Protein AF-A0AAV3XT34-F1 (afdb_monomer_lite)

Organism: NCBI:txid2530354

pLDDT: mean 75.35, std 18.92, range [35.78, 97.0]

Radius of gyration: 29.61 Å; chains: 1; bounding box: 77×38×76 Å

Structure (mmCIF, N/CA/C/O backbone):
data_AF-A0AAV3XT34-F1
#
_entry.id   AF-A0AAV3XT34-F1
#
loop_
_atom_site.group_PDB
_atom_site.id
_atom_site.type_symbol
_atom_site.label_atom_id
_atom_site.label_alt_id
_atom_site.label_comp_id
_atom_site.label_asym_id
_atom_site.label_entity_id
_atom_site.label_seq_id
_atom_site.pdbx_PDB_ins_code
_atom_site.Cartn_x
_atom_site.Cartn_y
_atom_site.Cartn_z
_atom_site.occupancy
_atom_site.B_iso_or_equiv
_atom_site.auth_seq_id
_atom_site.auth_comp_id
_atom_site.auth_asym_id
_atom_site.auth_atom_id
_atom_site.pdbx_PDB_model_num
ATOM 1 N N . MET A 1 1 ? -18.867 -9.459 49.164 1.00 57.72 1 MET A N 1
ATOM 2 C CA . MET A 1 1 ? -18.966 -8.120 48.549 1.00 57.72 1 MET A CA 1
ATOM 3 C C . MET A 1 1 ? -20.441 -7.810 48.432 1.00 57.72 1 MET A C 1
ATOM 5 O O . MET A 1 1 ? -21.184 -8.726 48.103 1.00 57.72 1 MET A O 1
ATOM 9 N N . ASN A 1 2 ? -20.872 -6.608 48.811 1.00 84.56 2 ASN A N 1
ATOM 10 C CA . ASN A 1 2 ? -22.291 -6.272 48.772 1.00 84.56 2 ASN A CA 1
ATOM 11 C C . ASN A 1 2 ? -22.708 -6.047 47.318 1.00 84.56 2 ASN A C 1
ATOM 13 O O . ASN A 1 2 ? -22.011 -5.356 46.579 1.00 84.56 2 ASN A O 1
ATOM 17 N N . GLU A 1 3 ? -23.859 -6.584 46.923 1.00 88.19 3 GLU A N 1
ATOM 18 C CA . GLU A 1 3 ? -24.421 -6.405 45.574 1.00 88.19 3 GLU A CA 1
ATOM 19 C C . GLU A 1 3 ? -24.581 -4.917 45.212 1.00 88.19 3 GLU A C 1
ATOM 21 O O . GLU A 1 3 ? -24.413 -4.516 44.062 1.00 88.19 3 GLU A O 1
ATOM 26 N N . ALA A 1 4 ? -24.835 -4.069 46.213 1.00 88.62 4 ALA A N 1
ATOM 27 C CA . ALA A 1 4 ? -24.909 -2.620 46.054 1.00 88.62 4 ALA A CA 1
ATOM 28 C C . ALA A 1 4 ? -23.579 -1.991 45.596 1.00 88.62 4 ALA A C 1
ATOM 30 O O . ALA A 1 4 ? -23.589 -1.119 44.724 1.00 88.62 4 ALA A O 1
ATOM 31 N N . ASP A 1 5 ? -22.447 -2.459 46.133 1.00 90.38 5 ASP A N 1
ATOM 32 C CA . ASP A 1 5 ? -21.114 -1.956 45.777 1.00 90.38 5 ASP A CA 1
ATOM 33 C C . ASP A 1 5 ? -20.765 -2.352 44.334 1.00 90.38 5 ASP A C 1
ATOM 35 O O . ASP A 1 5 ? -20.187 -1.572 43.577 1.00 90.38 5 ASP A O 1
ATOM 39 N N . GLU A 1 6 ? -21.175 -3.552 43.920 1.00 92.75 6 GLU A N 1
ATOM 40 C CA . GLU A 1 6 ? -20.959 -4.069 42.569 1.00 92.75 6 GLU A CA 1
ATOM 41 C C . GLU A 1 6 ? -21.796 -3.314 41.525 1.00 92.75 6 GLU A C 1
ATOM 43 O O . GLU A 1 6 ? -21.268 -2.890 40.494 1.00 92.75 6 GLU A O 1
ATOM 48 N N . ILE A 1 7 ? -23.068 -3.028 41.826 1.00 93.38 7 ILE A N 1
ATOM 49 C CA . ILE A 1 7 ? -23.934 -2.189 40.980 1.00 93.38 7 ILE A CA 1
ATOM 50 C C . ILE A 1 7 ? -23.344 -0.784 40.818 1.00 93.38 7 ILE A C 1
ATOM 52 O O . ILE A 1 7 ? -23.387 -0.210 39.726 1.00 93.38 7 ILE A O 1
ATOM 56 N N . GLN A 1 8 ? -22.800 -0.210 41.891 1.00 93.44 8 GLN A N 1
ATOM 57 C CA . GLN A 1 8 ? -22.195 1.117 41.844 1.00 93.44 8 GLN A CA 1
ATOM 58 C C . GLN A 1 8 ? -20.922 1.122 40.988 1.00 93.44 8 GLN A C 1
ATOM 60 O O . GLN A 1 8 ? -20.726 2.028 40.177 1.00 93.44 8 GLN A O 1
ATOM 65 N N . ASN A 1 9 ? -20.103 0.077 41.097 1.00 94.69 9 ASN A N 1
ATOM 66 C CA . ASN A 1 9 ? -18.883 -0.066 40.312 1.00 94.69 9 ASN A CA 1
ATOM 67 C C . ASN A 1 9 ? -19.181 -0.241 38.810 1.00 94.69 9 ASN A C 1
ATOM 69 O O . ASN A 1 9 ? -18.548 0.393 37.967 1.00 94.69 9 ASN A O 1
ATOM 73 N N . LEU A 1 10 ? -20.205 -1.028 38.464 1.00 94.00 10 LEU A N 1
ATOM 74 C CA . LEU A 1 10 ? -20.648 -1.206 37.076 1.00 94.00 10 LEU A CA 1
ATOM 75 C C . LEU A 1 10 ? -21.171 0.098 36.458 1.00 94.00 10 LEU A C 1
ATOM 77 O O . LEU A 1 10 ? -20.889 0.382 35.295 1.00 94.00 10 LEU A O 1
ATOM 81 N N . LYS A 1 11 ? -21.885 0.929 37.228 1.00 95.94 11 LYS A N 1
ATOM 82 C CA . LYS A 1 11 ? -22.336 2.252 36.759 1.00 95.94 11 LYS A CA 1
ATOM 83 C C . LYS A 1 11 ? -21.162 3.173 36.436 1.00 95.94 11 LYS A C 1
ATOM 85 O O . LYS A 1 11 ? -21.158 3.786 35.372 1.00 95.94 11 LYS A O 1
ATOM 90 N N . LEU A 1 12 ? -20.150 3.205 37.304 1.00 95.75 12 LEU A N 1
ATOM 91 C CA . LEU A 1 12 ? -18.930 3.982 37.068 1.00 95.75 12 LEU A CA 1
ATOM 92 C C . LEU A 1 12 ? -18.190 3.511 35.810 1.00 95.75 12 LEU A C 1
ATOM 94 O O . LEU A 1 12 ? -17.717 4.333 35.027 1.00 95.75 12 LEU A O 1
ATOM 98 N N . GLN A 1 13 ? -18.131 2.199 35.572 1.00 94.44 13 GLN A N 1
ATOM 99 C CA . GLN A 1 13 ? -17.527 1.648 34.356 1.00 94.44 13 GLN A CA 1
ATOM 100 C C . GLN A 1 13 ? -18.306 2.030 33.094 1.00 94.44 13 GLN A C 1
ATOM 102 O O . GLN A 1 13 ? -17.697 2.376 32.084 1.00 94.44 13 GLN A O 1
ATOM 107 N N . ILE A 1 14 ? -19.642 1.999 33.137 1.00 97.00 14 ILE A N 1
ATOM 108 C CA . ILE A 1 14 ? -20.483 2.422 32.009 1.00 97.00 14 ILE A CA 1
ATOM 109 C C . ILE A 1 14 ? -20.244 3.899 31.689 1.00 97.00 14 ILE A C 1
ATOM 111 O O . ILE A 1 14 ? -20.072 4.243 30.520 1.00 97.00 14 ILE A O 1
ATOM 115 N N . GLU A 1 15 ? -20.200 4.762 32.705 1.00 96.75 15 GLU A N 1
ATOM 116 C CA . GLU A 1 15 ? -19.933 6.190 32.519 1.00 96.75 15 GLU A CA 1
ATOM 117 C C . GLU A 1 15 ? -18.542 6.439 31.922 1.00 96.75 15 GLU A C 1
ATOM 119 O O . GLU A 1 15 ? -18.419 7.181 30.944 1.00 96.75 15 GLU A O 1
ATOM 124 N N . ASP A 1 16 ? -17.498 5.781 32.434 1.00 96.69 16 ASP A N 1
ATOM 125 C CA . ASP A 1 16 ? -16.145 5.938 31.891 1.00 96.69 16 ASP A CA 1
ATOM 126 C C . ASP A 1 16 ? -16.058 5.454 30.435 1.00 96.69 16 ASP A C 1
ATOM 128 O O . ASP A 1 16 ? -15.533 6.156 29.564 1.00 96.69 16 ASP A O 1
ATOM 132 N N . LEU A 1 17 ? -16.663 4.304 30.123 1.00 96.31 17 LEU A N 1
ATOM 133 C CA . LEU A 1 17 ? -16.726 3.784 28.757 1.00 96.31 17 LEU A CA 1
ATOM 134 C C . LEU A 1 17 ? -17.474 4.736 27.814 1.00 96.31 17 LEU A C 1
ATOM 136 O O . LEU A 1 17 ? -17.017 4.963 26.692 1.00 96.31 17 LEU A O 1
AT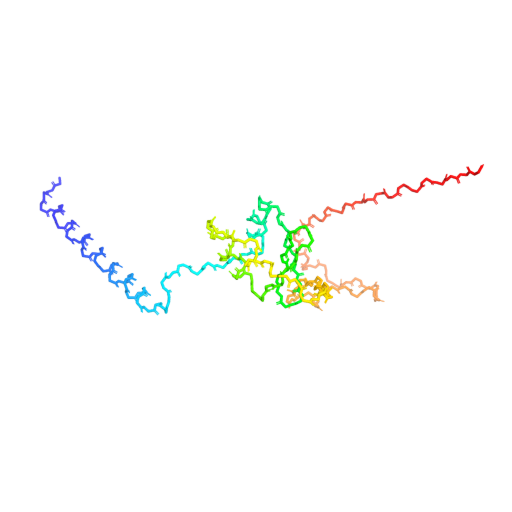OM 140 N N . GLN A 1 18 ? -18.575 5.349 28.256 1.00 96.62 18 GLN A N 1
ATOM 141 C CA . GLN A 1 18 ? -19.303 6.351 27.469 1.00 96.62 18 GLN A CA 1
ATOM 142 C C . GLN A 1 18 ? -18.446 7.593 27.195 1.00 96.62 18 GLN A C 1
ATOM 144 O O . GLN A 1 18 ? -18.412 8.088 26.063 1.00 96.62 18 GLN A O 1
ATOM 149 N N . VAL A 1 19 ? -17.694 8.067 28.191 1.00 96.69 19 VAL A N 1
ATOM 150 C CA . VAL A 1 19 ? -16.755 9.186 28.031 1.00 96.69 19 VAL A CA 1
ATOM 151 C C . VAL A 1 19 ? -15.644 8.833 27.038 1.00 96.69 19 VAL A C 1
ATOM 153 O O . VAL A 1 19 ? -15.285 9.657 26.189 1.00 96.69 19 VAL A O 1
ATOM 156 N N . GLN A 1 20 ? -15.098 7.618 27.104 1.00 94.31 20 GLN A N 1
ATOM 157 C CA . GLN A 1 20 ? -14.087 7.145 26.156 1.00 94.31 20 GLN A CA 1
ATOM 158 C C . GLN A 1 20 ? -14.640 7.054 24.727 1.00 94.31 20 GLN A C 1
ATOM 160 O O . GLN A 1 20 ? -13.973 7.490 23.783 1.00 94.31 20 GLN A O 1
ATOM 165 N N . LEU A 1 21 ? -15.872 6.568 24.566 1.00 95.19 21 LEU A N 1
ATOM 166 C CA . LEU A 1 21 ? -16.554 6.462 23.276 1.00 95.19 21 LEU A CA 1
ATOM 167 C C . LEU A 1 21 ? -16.778 7.853 22.663 1.00 95.19 21 LEU A C 1
ATOM 169 O O . LEU A 1 21 ? -16.404 8.094 21.514 1.00 95.19 21 LEU A O 1
ATOM 173 N N . LEU A 1 22 ? -17.274 8.813 23.450 1.00 95.06 22 LEU A N 1
ATOM 174 C CA . LEU A 1 22 ? -17.442 10.201 23.008 1.00 95.06 22 LEU A CA 1
ATOM 175 C C . LEU A 1 22 ? -16.116 10.833 22.575 1.00 95.06 22 LEU A C 1
ATOM 177 O O . LEU A 1 22 ? -16.065 11.481 21.525 1.00 95.06 22 LEU A O 1
ATOM 181 N N . LYS A 1 23 ? -15.032 10.613 23.332 1.00 93.69 23 LYS A N 1
ATOM 182 C CA . LYS A 1 23 ? -13.675 11.073 22.980 1.00 93.69 23 LYS A CA 1
ATOM 183 C C . LYS A 1 23 ? -13.176 10.443 21.676 1.00 93.69 23 LYS A C 1
ATOM 185 O O . LYS A 1 23 ? -12.562 11.132 20.860 1.00 93.69 23 LYS A O 1
ATOM 190 N N . ALA A 1 24 ? -13.420 9.151 21.466 1.00 88.62 24 ALA A N 1
ATOM 191 C CA . ALA A 1 24 ? -13.048 8.457 20.236 1.00 88.62 24 ALA A CA 1
ATOM 192 C C . ALA A 1 24 ? -13.833 8.992 19.027 1.00 88.62 24 ALA A C 1
ATOM 194 O O . ALA A 1 24 ? -13.228 9.301 18.000 1.00 88.62 24 ALA A O 1
ATOM 195 N N . LEU A 1 25 ? -15.144 9.208 19.171 1.00 88.94 25 LEU A N 1
ATOM 196 C CA . LEU A 1 25 ? -15.991 9.791 18.126 1.00 88.94 25 LEU A CA 1
ATOM 197 C C . LEU A 1 25 ? -15.589 11.223 17.780 1.00 88.94 25 LEU A C 1
ATOM 199 O O . LEU A 1 25 ? -15.512 11.569 16.604 1.00 88.94 25 LEU A O 1
ATOM 203 N N . THR A 1 26 ? -15.263 12.060 18.771 1.00 88.06 26 THR A N 1
ATOM 204 C CA . THR A 1 26 ? -14.775 13.421 18.483 1.00 88.06 26 THR A CA 1
ATOM 205 C C . THR A 1 26 ? -13.454 13.400 17.722 1.00 88.06 26 THR A C 1
ATOM 207 O O . THR A 1 26 ? -13.250 14.238 16.845 1.00 88.06 26 THR A O 1
ATOM 210 N N . ARG A 1 27 ? -12.553 12.455 18.019 1.00 82.56 27 ARG A N 1
ATOM 211 C CA . ARG A 1 27 ? -11.308 12.272 17.253 1.00 82.56 27 ARG A CA 1
ATOM 212 C C . ARG A 1 27 ? -11.587 11.804 15.825 1.00 82.56 27 ARG A C 1
ATOM 214 O O . ARG A 1 27 ? -10.994 12.357 14.905 1.00 82.56 27 ARG A O 1
ATOM 221 N N . ALA A 1 28 ? -12.497 10.846 15.647 1.00 81.19 28 ALA A N 1
ATOM 222 C CA . ALA A 1 28 ? -12.889 10.335 14.335 1.00 81.19 28 ALA A CA 1
ATOM 223 C C . ALA A 1 28 ? -13.536 11.428 13.469 1.00 81.19 28 ALA A C 1
ATOM 225 O O . ALA A 1 28 ? -13.089 11.662 12.354 1.00 81.19 28 ALA A O 1
ATOM 226 N N . ASN A 1 29 ? -14.496 12.181 14.013 1.00 80.25 29 ASN A N 1
ATOM 227 C CA . ASN A 1 29 ? -15.183 13.261 13.295 1.00 80.25 29 ASN A CA 1
ATOM 228 C C . ASN A 1 29 ? -14.263 14.441 12.942 1.00 80.25 29 ASN A C 1
ATOM 230 O O . ASN A 1 29 ? -14.528 15.173 11.993 1.00 80.25 29 ASN A O 1
ATOM 234 N N . ARG A 1 30 ? -13.181 14.653 13.705 1.00 78.62 30 ARG A N 1
ATOM 235 C CA . ARG A 1 30 ? -12.155 15.659 13.383 1.00 78.62 30 ARG A CA 1
ATOM 236 C C . ARG A 1 30 ? -11.215 15.213 12.264 1.00 78.62 30 ARG A C 1
ATOM 238 O O . ARG A 1 30 ? -10.574 16.063 11.647 1.00 78.62 30 ARG A O 1
ATOM 245 N N . ALA A 1 31 ? -11.084 13.913 12.015 1.00 76.19 31 ALA A N 1
ATOM 246 C CA . ALA A 1 31 ? -10.258 13.415 10.928 1.00 76.19 31 ALA A CA 1
ATOM 247 C C . ALA A 1 31 ? -10.986 13.626 9.589 1.00 76.19 31 ALA A C 1
ATOM 249 O O . ALA A 1 31 ? -12.128 13.216 9.421 1.00 76.19 31 ALA A O 1
ATOM 250 N N . LYS A 1 32 ? -10.314 14.260 8.617 1.00 67.06 32 LYS A N 1
ATOM 251 C CA . LYS A 1 32 ? -10.853 14.491 7.259 1.00 67.06 32 LYS A CA 1
ATOM 252 C C . LYS A 1 32 ? -11.110 13.178 6.496 1.00 67.06 32 LYS A C 1
ATOM 254 O O . LYS A 1 32 ? -11.891 13.166 5.553 1.00 67.06 32 LYS A O 1
ATOM 259 N N . ASP A 1 33 ? -10.435 12.106 6.906 1.00 66.62 33 ASP A N 1
ATOM 260 C CA . ASP A 1 33 ? -10.612 10.729 6.450 1.00 66.62 33 ASP A CA 1
ATOM 261 C C . ASP A 1 33 ? -10.294 9.804 7.641 1.00 66.62 33 ASP A C 1
ATOM 263 O O . ASP A 1 33 ? -9.232 9.932 8.256 1.00 66.62 33 ASP A O 1
ATOM 267 N N . ILE A 1 34 ? -11.248 8.946 8.016 1.00 67.19 34 ILE A N 1
ATOM 268 C CA . ILE A 1 34 ? -11.146 8.008 9.152 1.00 67.19 34 ILE A CA 1
ATOM 269 C C . ILE A 1 34 ? -10.403 6.733 8.737 1.00 67.19 34 ILE A C 1
ATOM 271 O O . ILE A 1 34 ? -9.954 5.972 9.599 1.00 67.19 34 ILE A O 1
ATOM 275 N N . SER A 1 35 ? -10.249 6.494 7.428 1.00 69.50 35 SER A N 1
ATOM 276 C CA . SER A 1 35 ? -9.506 5.335 6.958 1.00 69.50 35 SER A CA 1
ATOM 277 C C . SER A 1 35 ? -8.074 5.381 7.510 1.00 69.50 35 SER A C 1
ATOM 279 O O . SER A 1 35 ? -7.437 6.444 7.530 1.00 69.50 35 SER A O 1
ATOM 281 N N . PRO A 1 36 ? -7.549 4.251 8.022 1.00 72.19 36 PRO A N 1
ATOM 282 C CA . PRO A 1 36 ? -6.172 4.210 8.478 1.00 72.19 36 PRO A CA 1
ATOM 283 C C . PRO A 1 36 ? -5.279 4.655 7.320 1.00 72.19 36 PRO A C 1
ATOM 285 O O . PRO A 1 36 ? -5.375 4.123 6.216 1.00 72.19 36 PRO A O 1
ATOM 288 N N . VAL A 1 37 ? -4.424 5.657 7.555 1.00 66.25 37 VAL A N 1
ATOM 289 C CA . VAL A 1 37 ? -3.531 6.182 6.516 1.00 66.25 37 VAL A CA 1
ATOM 290 C C . VAL A 1 37 ? -2.517 5.099 6.162 1.00 66.25 37 VAL A C 1
ATOM 292 O O . VAL A 1 37 ? -1.440 5.006 6.756 1.00 66.25 37 VAL A O 1
ATOM 295 N N . GLU A 1 38 ? -2.851 4.274 5.176 1.00 70.38 38 GLU A N 1
ATOM 296 C CA . GLU A 1 38 ? -1.931 3.293 4.635 1.00 70.38 38 GLU A CA 1
ATOM 297 C C . GLU A 1 38 ? -0.810 4.041 3.919 1.00 70.38 38 GLU A C 1
ATOM 299 O O . GLU A 1 38 ? -0.992 4.659 2.867 1.00 70.38 38 GLU A O 1
ATOM 304 N N . ARG A 1 39 ? 0.374 4.026 4.532 1.00 78.88 39 ARG A N 1
ATOM 305 C CA . ARG A 1 39 ? 1.609 4.530 3.931 1.00 78.88 39 ARG A CA 1
ATOM 306 C C . ARG A 1 39 ? 2.360 3.338 3.343 1.00 78.88 39 ARG A C 1
ATOM 308 O O . ARG A 1 39 ? 3.183 2.748 4.050 1.00 78.88 39 ARG A O 1
ATOM 315 N N . PRO A 1 40 ? 2.087 2.934 2.088 1.00 88.12 40 PRO A N 1
ATOM 316 C CA . PRO A 1 40 ? 2.809 1.830 1.479 1.00 88.12 40 PRO A CA 1
ATOM 317 C C . PRO A 1 40 ? 4.294 2.183 1.415 1.00 88.12 40 PRO A C 1
ATOM 319 O O . PRO A 1 40 ? 4.690 3.208 0.860 1.00 88.12 40 PRO A O 1
ATOM 322 N N . SER A 1 41 ? 5.132 1.342 2.019 1.00 90.25 41 SER A N 1
ATOM 323 C CA . SER A 1 41 ? 6.580 1.442 1.871 1.00 90.25 41 SER A CA 1
ATOM 324 C C . SER A 1 41 ? 7.002 0.705 0.606 1.00 90.25 41 SER A C 1
ATOM 326 O O . SER A 1 41 ? 6.400 -0.302 0.237 1.00 90.25 41 SER A O 1
ATOM 328 N N . PHE A 1 42 ? 8.065 1.171 -0.053 1.00 90.69 42 PHE A N 1
ATOM 329 C CA . PHE A 1 42 ? 8.556 0.536 -1.282 1.00 90.69 42 PHE A CA 1
ATOM 330 C C . PHE A 1 42 ? 8.823 -0.960 -1.078 1.00 90.69 42 PHE A C 1
ATOM 332 O O . PHE A 1 42 ? 8.404 -1.780 -1.884 1.00 90.69 42 PHE A O 1
ATOM 339 N N . ARG A 1 43 ? 9.426 -1.322 0.064 1.00 91.88 43 ARG A N 1
ATOM 340 C CA . ARG A 1 43 ? 9.661 -2.716 0.462 1.00 91.88 43 ARG A CA 1
ATOM 341 C C . ARG A 1 43 ? 8.369 -3.536 0.500 1.00 91.88 43 ARG A C 1
ATOM 343 O O . ARG A 1 43 ? 8.363 -4.661 0.017 1.00 91.88 43 ARG A O 1
ATOM 350 N N . ARG A 1 44 ? 7.287 -2.979 1.054 1.00 92.31 44 ARG A N 1
ATOM 351 C CA . ARG A 1 44 ? 5.992 -3.665 1.156 1.00 92.31 44 ARG A CA 1
ATOM 352 C C . ARG A 1 44 ? 5.361 -3.873 -0.219 1.00 92.31 44 ARG A C 1
ATOM 354 O O . ARG A 1 44 ? 4.879 -4.962 -0.496 1.00 92.31 44 ARG A O 1
ATOM 361 N N . VAL A 1 45 ? 5.441 -2.874 -1.097 1.00 92.81 45 VAL A N 1
ATOM 362 C CA . VAL A 1 45 ? 4.959 -3.011 -2.481 1.00 92.81 45 VAL A CA 1
ATOM 363 C C . VAL A 1 45 ? 5.767 -4.062 -3.240 1.00 92.81 45 VAL A C 1
ATOM 365 O O . VAL A 1 45 ? 5.181 -4.927 -3.875 1.00 92.81 45 VAL A O 1
ATOM 368 N N . VAL A 1 46 ? 7.098 -4.070 -3.110 1.00 93.88 46 VAL A N 1
ATOM 369 C CA . VAL A 1 46 ? 7.953 -5.103 -3.724 1.00 93.88 46 VAL A CA 1
ATOM 370 C C . VAL A 1 46 ? 7.556 -6.511 -3.269 1.00 93.88 46 VAL A C 1
ATOM 372 O O . VAL A 1 46 ? 7.575 -7.436 -4.076 1.00 93.88 46 VAL A O 1
ATOM 375 N N . MET A 1 47 ? 7.164 -6.689 -2.004 1.00 93.31 47 MET A N 1
ATOM 376 C CA . MET A 1 47 ? 6.687 -7.986 -1.515 1.00 93.31 47 MET A CA 1
ATOM 377 C C . MET A 1 47 ? 5.383 -8.446 -2.178 1.00 93.31 47 MET A C 1
ATOM 379 O O . MET A 1 47 ? 5.242 -9.643 -2.396 1.00 93.31 47 MET A O 1
ATOM 383 N N . LEU A 1 48 ? 4.472 -7.530 -2.520 1.00 90.88 48 LEU A N 1
ATOM 384 C CA . LEU A 1 48 ? 3.238 -7.853 -3.253 1.00 90.88 48 LEU A CA 1
ATOM 385 C C . LEU A 1 48 ? 3.477 -8.075 -4.750 1.00 90.88 48 LEU A C 1
ATOM 387 O O . LEU A 1 48 ? 2.806 -8.881 -5.379 1.00 90.88 48 LEU A O 1
ATOM 391 N N . VAL A 1 49 ? 4.452 -7.372 -5.320 1.00 92.62 49 VAL A N 1
ATOM 392 C CA . VAL A 1 49 ? 4.794 -7.435 -6.746 1.00 92.62 49 VAL A CA 1
ATOM 393 C C . VAL A 1 49 ? 5.459 -8.765 -7.123 1.00 92.62 49 VAL A C 1
ATOM 395 O O . VAL A 1 49 ? 5.181 -9.314 -8.186 1.00 92.62 49 VAL A O 1
ATOM 398 N N . ARG A 1 50 ? 6.303 -9.314 -6.238 1.00 90.38 50 ARG A N 1
ATOM 399 C CA . ARG A 1 50 ? 7.020 -10.585 -6.457 1.00 90.38 50 ARG A CA 1
ATOM 400 C C . ARG A 1 50 ? 6.120 -11.784 -6.804 1.00 90.38 50 ARG A C 1
ATOM 402 O O . ARG A 1 50 ? 6.437 -12.459 -7.781 1.00 90.38 50 ARG A O 1
ATOM 409 N N . PRO A 1 51 ? 5.037 -12.084 -6.059 1.00 90.62 51 PRO A N 1
ATOM 410 C CA . PRO A 1 51 ? 4.145 -13.191 -6.407 1.00 90.62 51 PRO A CA 1
ATOM 411 C C . PRO A 1 51 ? 3.367 -12.951 -7.708 1.00 90.62 51 PRO A C 1
ATOM 413 O O . PRO A 1 51 ? 3.006 -13.913 -8.371 1.00 90.62 51 PRO A O 1
ATOM 416 N N . ALA A 1 52 ? 3.168 -11.695 -8.119 1.00 86.12 52 ALA A N 1
ATOM 417 C CA . ALA A 1 52 ? 2.493 -11.333 -9.368 1.00 86.12 52 ALA A CA 1
ATOM 418 C C . ALA A 1 52 ? 3.418 -11.364 -10.609 1.00 86.12 52 ALA A C 1
ATOM 420 O O . ALA A 1 52 ? 3.101 -10.747 -11.627 1.00 86.12 52 ALA A O 1
ATOM 421 N N . TRP A 1 53 ? 4.593 -12.010 -10.510 1.00 86.56 53 TRP A N 1
ATOM 422 C CA . TRP A 1 53 ? 5.630 -12.083 -11.559 1.00 86.56 53 TRP A CA 1
ATOM 423 C C . TRP A 1 53 ? 5.965 -10.738 -12.217 1.00 86.56 53 TRP A C 1
ATOM 425 O O . TRP A 1 53 ? 6.302 -10.656 -13.399 1.00 86.56 53 TRP A O 1
ATOM 435 N N . SER A 1 54 ? 5.865 -9.670 -11.435 1.00 91.69 54 SER A N 1
ATOM 436 C CA . SER A 1 54 ? 6.168 -8.312 -11.859 1.00 91.69 54 SER A CA 1
ATOM 437 C C . SER A 1 54 ? 7.437 -7.831 -11.148 1.00 91.69 54 SER A C 1
ATOM 439 O O . SER A 1 54 ? 7.836 -8.376 -10.117 1.00 91.69 54 SER A O 1
ATOM 441 N N . GLU A 1 55 ? 8.087 -6.796 -11.673 1.00 94.25 55 GLU A N 1
ATOM 442 C CA . GLU A 1 55 ? 9.230 -6.141 -11.031 1.00 94.25 55 GLU A CA 1
ATOM 443 C C . GLU A 1 55 ? 8.946 -4.659 -10.811 1.00 94.25 55 GLU A C 1
ATOM 445 O O . GLU A 1 55 ? 8.331 -3.998 -11.640 1.00 94.25 55 GLU A O 1
ATOM 450 N N . LEU A 1 56 ? 9.423 -4.107 -9.695 1.00 94.56 56 LEU A N 1
ATOM 451 C CA . LEU A 1 56 ? 9.269 -2.689 -9.382 1.00 94.56 56 LEU A CA 1
ATOM 452 C C . LEU A 1 56 ? 10.643 -2.038 -9.226 1.00 94.56 56 LEU A C 1
ATOM 454 O O . LEU A 1 56 ? 11.390 -2.378 -8.307 1.00 94.56 56 LEU A O 1
ATOM 458 N N . LYS A 1 57 ? 10.955 -1.054 -10.076 1.00 93.12 57 LYS A N 1
ATOM 459 C CA . LYS A 1 57 ? 12.154 -0.211 -9.948 1.00 93.12 57 LYS A CA 1
ATOM 460 C C . LYS A 1 57 ? 11.784 1.205 -9.540 1.00 93.12 57 LYS A C 1
ATOM 462 O O . LYS A 1 57 ? 10.703 1.712 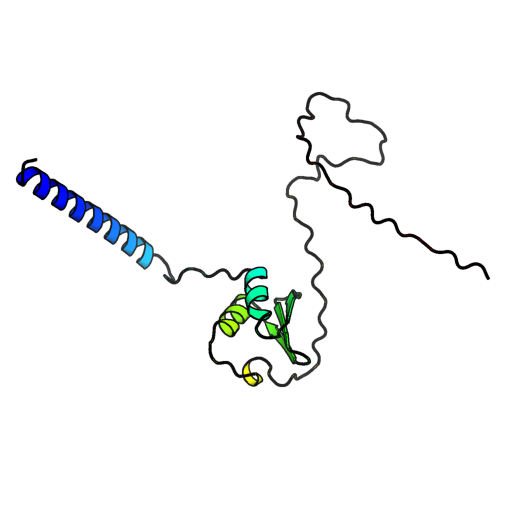-9.839 1.00 93.12 57 LYS A O 1
ATOM 467 N N . LYS A 1 58 ? 12.697 1.860 -8.830 1.00 91.44 58 LYS A N 1
ATOM 468 C CA . LYS A 1 58 ? 12.526 3.245 -8.395 1.00 91.44 58 LYS A CA 1
ATOM 469 C C . LYS A 1 58 ? 13.198 4.171 -9.402 1.00 91.44 58 LYS A C 1
ATOM 471 O O . LYS A 1 58 ? 14.394 4.048 -9.631 1.00 91.44 58 LYS A O 1
ATOM 476 N N . VAL A 1 59 ? 12.434 5.099 -9.968 1.00 90.62 59 VAL A N 1
ATOM 477 C CA . VAL A 1 59 ? 12.890 5.998 -11.041 1.00 90.62 59 VAL A CA 1
ATOM 478 C C . VAL A 1 59 ? 12.646 7.450 -10.625 1.00 90.62 59 VAL A C 1
ATOM 480 O O . VAL A 1 59 ? 11.840 7.732 -9.730 1.00 90.62 59 VAL A O 1
ATOM 483 N N . ALA A 1 60 ? 13.354 8.400 -11.240 1.00 84.44 60 ALA A N 1
ATOM 484 C CA . ALA A 1 60 ? 13.043 9.816 -11.081 1.00 84.44 60 ALA A CA 1
ATOM 485 C C . ALA A 1 60 ? 11.578 10.073 -11.492 1.00 84.44 60 ALA A C 1
ATOM 487 O O . ALA A 1 60 ? 11.171 9.767 -12.608 1.00 84.44 60 ALA A O 1
ATOM 488 N N . GLY A 1 61 ? 10.765 10.588 -10.565 1.00 83.25 61 GLY A N 1
ATOM 489 C CA . GLY A 1 61 ? 9.336 10.836 -10.799 1.00 83.25 61 GLY A CA 1
ATOM 490 C C . GLY A 1 61 ? 8.379 9.726 -10.349 1.00 83.25 61 GLY A C 1
ATOM 491 O O . GLY A 1 61 ? 7.178 9.894 -10.525 1.00 83.25 61 GLY A O 1
ATOM 492 N N . GLY A 1 62 ? 8.866 8.637 -9.735 1.00 88.94 62 GLY A N 1
ATOM 493 C CA . GLY A 1 62 ? 7.992 7.663 -9.072 1.00 88.94 62 GLY A CA 1
ATOM 494 C C . GLY A 1 62 ? 8.505 6.223 -9.087 1.00 88.94 62 GLY A C 1
ATOM 495 O O . GLY A 1 62 ? 9.661 5.948 -8.752 1.00 88.94 62 GLY A O 1
ATOM 496 N N . GLY A 1 63 ? 7.609 5.293 -9.413 1.00 91.69 63 GLY A N 1
ATOM 497 C CA . GLY A 1 63 ? 7.895 3.862 -9.513 1.00 91.69 63 GLY A CA 1
ATOM 498 C C . GLY A 1 63 ? 7.621 3.351 -10.922 1.00 91.69 63 GLY A C 1
ATOM 499 O O . GLY A 1 63 ? 6.655 3.768 -11.553 1.00 91.69 63 GLY A O 1
ATOM 500 N N . LEU A 1 64 ? 8.468 2.456 -11.412 1.00 93.44 64 LEU A N 1
ATOM 501 C CA . LEU A 1 64 ? 8.323 1.812 -12.710 1.00 93.44 64 LEU A CA 1
ATOM 502 C C . LEU A 1 64 ? 8.014 0.336 -12.484 1.00 93.44 64 LEU A C 1
ATOM 504 O O . LEU A 1 64 ? 8.835 -0.382 -11.911 1.00 93.44 64 LEU A O 1
ATOM 508 N N . LEU A 1 65 ? 6.812 -0.078 -12.880 1.00 93.88 65 LEU A N 1
ATOM 509 C CA . LEU A 1 65 ? 6.370 -1.464 -12.813 1.00 93.88 65 LEU A CA 1
ATOM 510 C C . LEU A 1 65 ? 6.662 -2.135 -14.155 1.00 93.88 65 LEU A C 1
ATOM 512 O O . LEU A 1 65 ? 6.298 -1.599 -15.204 1.00 93.88 65 LEU A O 1
ATOM 516 N N . PHE A 1 66 ? 7.292 -3.298 -14.103 1.00 93.06 66 PHE A N 1
ATOM 517 C CA . PHE A 1 66 ? 7.617 -4.137 -15.243 1.00 93.06 66 PHE A CA 1
ATOM 518 C C . PHE A 1 66 ? 6.882 -5.461 -15.142 1.00 93.06 66 PHE A C 1
ATOM 520 O O . PHE A 1 66 ? 6.764 -6.032 -14.058 1.00 93.06 66 PHE A O 1
ATOM 527 N N . MET A 1 67 ? 6.471 -5.975 -16.291 1.00 92.19 67 MET A N 1
ATOM 528 C CA . MET A 1 67 ? 5.977 -7.333 -16.436 1.00 92.19 67 MET A CA 1
ATOM 529 C C . MET A 1 67 ? 6.433 -7.867 -17.796 1.00 92.19 67 MET A C 1
ATOM 531 O O . MET A 1 67 ? 5.846 -7.577 -18.841 1.00 92.19 67 MET A O 1
ATOM 535 N N . GLY A 1 68 ? 7.552 -8.594 -17.800 1.00 89.56 68 GLY A N 1
ATOM 536 C CA . GLY A 1 68 ? 8.209 -9.031 -19.031 1.00 89.56 68 GLY A CA 1
ATOM 537 C C . GLY A 1 68 ? 8.620 -7.846 -19.914 1.00 89.56 68 GLY A C 1
ATOM 538 O O . GLY A 1 68 ? 9.511 -7.083 -19.557 1.00 89.56 68 GLY A O 1
ATOM 539 N N . LYS A 1 69 ? 7.967 -7.696 -21.074 1.00 88.69 69 LYS A N 1
ATOM 540 C CA . LYS A 1 69 ? 8.213 -6.597 -22.033 1.00 88.69 69 LYS A CA 1
ATOM 541 C C . LYS A 1 69 ? 7.355 -5.357 -21.770 1.00 88.69 69 LYS A C 1
ATOM 543 O O . LYS A 1 69 ? 7.587 -4.315 -22.375 1.00 88.69 69 LYS A O 1
ATOM 548 N N . LEU A 1 70 ? 6.344 -5.478 -20.913 1.00 90.12 70 LEU A N 1
ATOM 549 C CA . LEU A 1 70 ? 5.431 -4.394 -20.586 1.00 90.12 70 LEU A CA 1
ATOM 550 C C . LEU A 1 70 ? 6.025 -3.564 -19.452 1.00 90.12 70 LEU A C 1
ATOM 552 O O . LEU A 1 70 ? 6.516 -4.110 -18.463 1.00 90.12 70 LEU A O 1
ATOM 556 N N . GLN A 1 71 ? 5.968 -2.243 -19.582 1.00 91.50 71 GLN A N 1
ATOM 557 C CA . GLN A 1 71 ? 6.403 -1.329 -18.531 1.00 91.50 71 GLN A CA 1
ATOM 558 C C . GLN A 1 71 ? 5.432 -0.156 -18.400 1.00 91.50 71 GLN A C 1
ATOM 560 O O . GLN A 1 71 ? 4.961 0.391 -19.400 1.00 91.50 71 GLN A O 1
ATOM 565 N N . ARG A 1 72 ? 5.153 0.259 -17.162 1.00 91.38 72 ARG A N 1
ATOM 566 C CA . ARG A 1 72 ? 4.350 1.451 -16.859 1.00 91.38 72 ARG A CA 1
ATOM 567 C C . ARG A 1 72 ? 4.948 2.234 -15.707 1.00 91.38 72 ARG A C 1
ATOM 569 O O . ARG A 1 72 ? 5.218 1.693 -14.634 1.00 91.38 72 ARG A O 1
ATOM 576 N N . GLN A 1 73 ? 5.110 3.534 -15.928 1.00 91.62 73 GLN A N 1
ATOM 577 C CA . GLN A 1 73 ? 5.495 4.467 -14.882 1.00 91.62 73 GLN A CA 1
ATOM 578 C C . GLN A 1 73 ? 4.262 4.913 -14.096 1.00 91.62 73 GLN A C 1
ATOM 580 O O . GLN A 1 73 ? 3.251 5.319 -14.669 1.00 91.62 73 GLN A O 1
ATOM 585 N N . PHE A 1 74 ? 4.384 4.881 -12.777 1.00 92.44 74 PHE A N 1
ATOM 586 C CA . PHE A 1 74 ? 3.422 5.425 -11.833 1.00 92.44 74 PHE A CA 1
ATOM 587 C C . PHE A 1 74 ? 4.032 6.632 -11.132 1.00 92.44 74 PHE A C 1
ATOM 589 O O . PHE A 1 74 ? 5.208 6.612 -10.752 1.00 92.44 74 PHE A O 1
ATOM 596 N N . LYS A 1 75 ? 3.224 7.678 -10.932 1.00 91.56 75 LYS A N 1
ATOM 597 C CA . LYS A 1 75 ? 3.672 8.914 -10.270 1.00 91.56 75 LYS A CA 1
ATOM 598 C C . LYS A 1 75 ? 3.866 8.689 -8.776 1.00 91.56 75 LYS A C 1
ATOM 600 O O . LYS A 1 75 ? 4.763 9.260 -8.157 1.00 91.56 75 LYS A O 1
ATOM 605 N N . SER A 1 76 ? 3.022 7.838 -8.193 1.00 91.31 76 SER A N 1
ATOM 606 C CA . SER A 1 76 ? 3.024 7.545 -6.766 1.00 91.31 76 SER A CA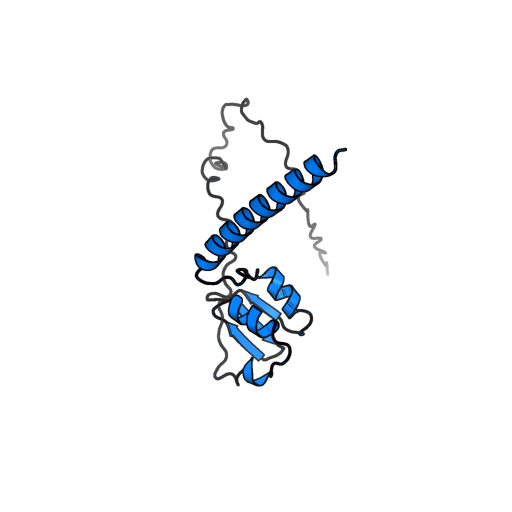 1
ATOM 607 C C . SER A 1 76 ? 3.021 6.050 -6.494 1.00 91.31 76 SER A C 1
ATOM 609 O O . SER A 1 76 ? 2.371 5.260 -7.171 1.00 91.31 76 SER A O 1
ATOM 611 N N . LEU A 1 77 ? 3.697 5.668 -5.413 1.00 91.31 77 LEU A N 1
ATOM 612 C CA . LEU A 1 77 ? 3.675 4.302 -4.903 1.00 91.31 77 LEU A CA 1
ATOM 613 C C . LEU A 1 77 ? 2.273 3.886 -4.423 1.00 91.31 77 LEU A C 1
ATOM 615 O O . LEU A 1 77 ? 1.946 2.703 -4.440 1.00 91.31 77 LEU A O 1
ATOM 619 N N . LYS A 1 78 ? 1.437 4.859 -4.029 1.00 91.19 78 LYS A N 1
ATOM 620 C CA . LYS A 1 78 ? 0.045 4.620 -3.625 1.00 91.19 78 LYS A CA 1
ATOM 621 C C . LYS A 1 78 ? -0.802 4.085 -4.781 1.00 91.19 78 LYS A C 1
ATOM 623 O O . LYS A 1 78 ? -1.633 3.220 -4.555 1.00 91.19 78 LYS A O 1
ATOM 628 N N . GLU A 1 79 ? -0.572 4.561 -6.004 1.00 90.88 79 GLU A N 1
ATOM 629 C CA . GLU A 1 79 ? -1.294 4.08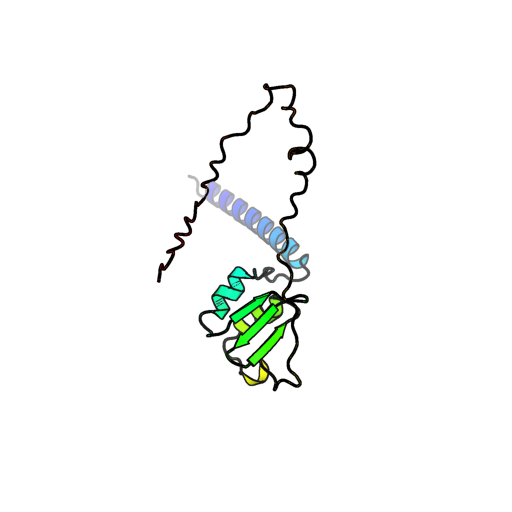1 -7.191 1.00 90.88 79 GLU A CA 1
ATOM 630 C C . GLU A 1 79 ? -0.988 2.603 -7.444 1.00 90.88 79 GLU A C 1
ATOM 632 O O . GLU A 1 79 ? -1.903 1.807 -7.625 1.00 90.88 79 GLU A O 1
ATOM 637 N N . ILE A 1 80 ? 0.294 2.229 -7.359 1.00 92.19 80 ILE A N 1
ATOM 638 C CA . ILE A 1 80 ? 0.738 0.836 -7.497 1.00 92.19 80 ILE A CA 1
ATOM 639 C C . ILE A 1 80 ? 0.124 -0.031 -6.393 1.00 92.19 80 ILE A C 1
ATOM 641 O O . ILE A 1 80 ? -0.376 -1.114 -6.665 1.00 92.19 80 ILE A O 1
ATOM 645 N N . TRP A 1 81 ? 0.143 0.447 -5.147 1.00 91.81 81 TRP A N 1
ATOM 646 C CA . TRP A 1 81 ? -0.446 -0.267 -4.014 1.00 91.81 81 TRP A CA 1
ATOM 647 C C . TRP A 1 81 ? -1.940 -0.538 -4.204 1.00 91.81 81 TRP A C 1
ATOM 649 O O . TRP A 1 81 ? -2.380 -1.671 -4.027 1.00 91.81 81 TRP A O 1
ATOM 659 N N . LEU A 1 82 ? -2.708 0.481 -4.598 1.00 90.38 82 LEU A N 1
ATOM 660 C CA . LEU A 1 82 ? -4.147 0.342 -4.825 1.00 90.38 82 LEU A CA 1
ATOM 661 C C . LEU A 1 82 ? -4.439 -0.647 -5.954 1.00 90.38 82 LEU A C 1
ATOM 663 O O . LEU A 1 82 ? -5.338 -1.464 -5.818 1.00 90.38 82 LEU A O 1
ATOM 667 N N . LEU A 1 83 ? -3.644 -0.608 -7.021 1.00 90.75 83 LEU A N 1
ATOM 668 C CA . LEU A 1 83 ? -3.775 -1.507 -8.163 1.00 90.75 83 LEU A CA 1
ATOM 669 C C . LEU A 1 83 ? -3.479 -2.967 -7.789 1.00 90.75 83 LEU A C 1
ATOM 671 O O . LEU A 1 83 ? -4.214 -3.857 -8.192 1.00 90.75 83 LEU A O 1
ATOM 675 N N . LEU A 1 84 ? -2.447 -3.218 -6.979 1.00 88.88 84 LEU A N 1
ATOM 676 C CA . LEU A 1 84 ? -2.084 -4.577 -6.550 1.00 88.88 84 LEU A CA 1
ATOM 677 C C . LEU A 1 84 ? -3.017 -5.162 -5.487 1.00 88.88 84 LEU A C 1
ATOM 679 O O . LEU A 1 84 ? -3.053 -6.374 -5.317 1.00 88.88 84 LEU A O 1
ATOM 683 N N . THR A 1 85 ? -3.723 -4.311 -4.741 1.00 89.94 85 THR A N 1
ATOM 684 C CA . THR A 1 85 ? -4.678 -4.755 -3.712 1.00 89.94 85 THR A CA 1
ATOM 685 C C . THR A 1 85 ? -6.037 -5.132 -4.317 1.00 89.94 85 THR A C 1
ATOM 687 O O . THR A 1 85 ? -6.859 -5.745 -3.645 1.00 89.94 85 THR A O 1
ATOM 690 N N . GLN A 1 86 ? -6.290 -4.784 -5.582 1.00 89.88 86 GLN A N 1
ATOM 691 C CA . GLN A 1 86 ? -7.495 -5.214 -6.290 1.00 89.88 86 GLN A CA 1
ATOM 692 C C . GLN A 1 86 ? -7.406 -6.707 -6.633 1.00 89.88 86 GLN A C 1
ATOM 694 O O . GLN A 1 86 ? -6.390 -7.167 -7.148 1.00 89.88 86 GLN A O 1
ATOM 699 N N . GLU A 1 87 ? -8.481 -7.455 -6.379 1.00 85.88 87 GLU A N 1
ATOM 700 C CA . GLU A 1 87 ? -8.537 -8.901 -6.653 1.00 85.88 87 GLU A CA 1
ATOM 701 C C . GLU A 1 87 ? -8.546 -9.216 -8.153 1.00 85.88 87 GLU A C 1
ATOM 703 O O . GLU A 1 87 ? -7.956 -10.201 -8.585 1.00 85.88 87 GLU A O 1
ATOM 708 N N . ASN A 1 88 ? -9.191 -8.358 -8.949 1.00 89.88 88 ASN A N 1
ATOM 709 C CA . ASN A 1 88 ? -9.386 -8.566 -10.377 1.00 89.88 88 ASN A CA 1
ATOM 710 C C . ASN A 1 88 ? -8.868 -7.356 -11.151 1.00 89.88 88 ASN A C 1
ATOM 712 O O . ASN A 1 88 ? -9.436 -6.267 -11.065 1.00 89.88 88 ASN A O 1
ATOM 716 N N . TRP A 1 89 ? -7.805 -7.554 -11.925 1.00 88.31 89 TRP A N 1
ATOM 717 C CA . TRP A 1 89 ? -7.251 -6.543 -12.816 1.00 88.31 89 TRP A CA 1
ATOM 718 C C . TRP A 1 89 ? -6.934 -7.145 -14.183 1.00 88.31 89 TRP A C 1
ATOM 720 O O . TRP A 1 89 ? -6.468 -8.280 -14.289 1.00 88.31 89 TRP A O 1
ATOM 730 N N . TYR A 1 90 ? -7.167 -6.371 -15.242 1.00 88.81 90 TYR A N 1
ATOM 731 C CA . TYR A 1 90 ? -6.806 -6.760 -16.601 1.00 88.81 90 TYR A CA 1
ATOM 732 C C . TYR A 1 90 ? -5.444 -6.183 -16.980 1.00 88.81 90 TYR A C 1
ATOM 734 O O . TYR A 1 90 ? -5.142 -5.015 -16.728 1.00 88.81 90 TYR A O 1
ATOM 742 N N . LEU A 1 91 ? -4.621 -6.992 -17.649 1.00 87.25 91 LEU A N 1
ATOM 743 C CA . LEU A 1 91 ? -3.299 -6.568 -18.121 1.00 87.25 91 LEU A CA 1
ATOM 744 C C . LEU A 1 91 ? -3.369 -5.380 -19.086 1.00 87.25 91 LEU A C 1
ATOM 746 O O . LEU A 1 91 ? -2.475 -4.540 -19.062 1.00 87.25 91 LEU A O 1
ATOM 750 N N . SER A 1 92 ? -4.433 -5.285 -19.887 1.00 87.88 92 SER A N 1
ATOM 751 C CA . SER A 1 92 ? -4.693 -4.158 -20.793 1.00 87.88 92 SER A CA 1
ATOM 752 C C . SER A 1 92 ? -4.823 -2.825 -20.060 1.00 87.88 92 SER A C 1
ATOM 754 O O . SER A 1 92 ? -4.379 -1.791 -20.559 1.00 87.88 92 SER A O 1
ATOM 756 N N . ASP A 1 93 ? -5.404 -2.858 -18.864 1.00 86.00 93 ASP A N 1
ATOM 757 C CA . ASP A 1 93 ? -5.737 -1.663 -18.090 1.00 86.00 93 ASP A CA 1
ATOM 758 C C . ASP A 1 93 ? -4.519 -1.191 -17.293 1.00 86.00 93 ASP A C 1
ATOM 760 O O . ASP A 1 93 ? -4.289 0.011 -17.103 1.00 86.00 93 ASP A O 1
ATOM 764 N N . ILE A 1 94 ? -3.692 -2.150 -16.860 1.00 88.31 94 ILE A N 1
ATOM 765 C CA . ILE A 1 94 ? -2.419 -1.882 -16.194 1.00 88.31 94 ILE A CA 1
ATOM 766 C C . ILE A 1 94 ? -1.372 -1.448 -17.210 1.00 88.31 94 ILE A C 1
ATOM 768 O O . ILE A 1 94 ? -0.680 -0.470 -16.962 1.00 88.31 94 ILE A O 1
ATOM 772 N N . PHE A 1 95 ? -1.239 -2.119 -18.345 1.00 89.44 95 PHE A N 1
ATOM 773 C CA . PHE A 1 95 ? -0.198 -1.850 -19.329 1.00 89.44 95 PHE A CA 1
ATOM 774 C C . PHE A 1 95 ? -0.841 -1.481 -20.666 1.00 89.44 95 PHE A C 1
ATOM 776 O O . PHE A 1 95 ? -0.945 -2.330 -21.554 1.00 89.44 95 PHE A O 1
ATOM 783 N N . PRO A 1 96 ? -1.276 -0.216 -20.834 1.00 83.38 96 PRO A N 1
ATOM 784 C CA . PRO A 1 96 ? -1.819 0.219 -22.108 1.00 83.38 96 PRO A CA 1
ATOM 785 C C . PRO A 1 96 ? -0.759 0.045 -23.205 1.00 83.38 96 PRO A C 1
ATOM 787 O O . PRO A 1 96 ? 0.437 0.199 -22.924 1.00 83.38 96 PRO A O 1
ATOM 790 N N . PRO A 1 97 ? -1.174 -0.245 -24.451 1.00 80.50 97 PRO A N 1
ATOM 791 C CA . PRO A 1 97 ? -0.255 -0.434 -25.563 1.00 80.50 97 PRO A CA 1
ATOM 792 C C . PRO A 1 97 ? 0.675 0.775 -25.666 1.00 80.50 97 PRO A C 1
ATOM 794 O O . PRO A 1 97 ? 0.248 1.929 -25.779 1.00 80.50 97 PRO A O 1
ATOM 797 N N . GLN A 1 98 ? 1.963 0.493 -25.509 1.00 69.38 98 GLN A N 1
ATOM 798 C CA . GLN A 1 98 ? 2.981 1.493 -25.250 1.00 69.38 98 GLN A CA 1
ATOM 799 C C . GLN A 1 98 ? 3.162 2.379 -26.490 1.00 69.38 98 GLN A C 1
ATOM 801 O O . GLN A 1 98 ? 3.528 1.890 -27.553 1.00 69.38 98 GLN A O 1
ATOM 806 N N . LYS A 1 99 ? 2.900 3.687 -26.368 1.00 67.50 99 LYS A N 1
ATOM 807 C CA . LYS A 1 99 ? 2.965 4.621 -27.511 1.00 67.50 99 LYS A CA 1
ATOM 808 C C . LYS A 1 99 ? 4.400 4.961 -27.949 1.00 67.50 99 LYS A C 1
ATOM 810 O O . LYS A 1 99 ? 4.582 5.414 -29.070 1.00 67.50 99 LYS A O 1
ATOM 815 N N . ALA A 1 100 ? 5.398 4.733 -27.089 1.00 68.56 100 ALA A N 1
ATOM 816 C CA . ALA A 1 100 ? 6.831 4.806 -27.391 1.00 68.56 100 ALA A CA 1
ATOM 817 C C . ALA A 1 100 ? 7.653 4.190 -26.235 1.00 68.56 100 ALA A C 1
ATOM 819 O O . ALA A 1 100 ? 7.180 4.203 -25.090 1.00 68.56 100 ALA A O 1
ATOM 820 N N . PRO A 1 101 ? 8.880 3.692 -26.482 1.00 67.00 101 PRO A N 1
ATOM 821 C CA . PRO A 1 101 ? 9.819 3.353 -25.418 1.00 67.00 101 PRO A CA 1
ATOM 822 C C . PRO A 1 101 ? 10.110 4.597 -24.574 1.00 67.00 101 PRO A C 1
ATOM 824 O O . PRO A 1 101 ? 10.546 5.625 -25.085 1.00 67.00 101 PRO A O 1
ATOM 827 N N . LEU A 1 102 ? 9.836 4.519 -23.274 1.00 69.38 102 LEU A N 1
ATOM 828 C CA . LEU A 1 102 ? 10.195 5.575 -22.336 1.00 69.38 102 LEU A CA 1
ATOM 829 C C . LEU A 1 102 ? 11.658 5.366 -21.939 1.00 69.38 102 LEU A C 1
ATOM 831 O O . LEU A 1 102 ? 11.991 4.367 -21.301 1.00 69.38 102 LEU A O 1
ATOM 835 N N . GLU A 1 103 ? 12.529 6.288 -22.336 1.00 74.06 103 GLU A N 1
ATOM 836 C CA . GLU A 1 103 ? 13.903 6.330 -21.844 1.00 74.06 103 GLU A CA 1
ATOM 837 C C . GLU A 1 103 ? 13.897 6.819 -20.394 1.00 74.06 103 GLU A C 1
ATOM 839 O O . GLU A 1 103 ? 13.519 7.956 -20.099 1.00 74.06 103 GLU A O 1
ATOM 844 N N . PHE A 1 104 ? 14.299 5.952 -19.466 1.00 68.06 104 PHE A N 1
ATOM 845 C CA . PHE A 1 104 ? 14.343 6.286 -18.049 1.00 68.06 104 PHE A CA 1
ATOM 846 C C . PHE A 1 104 ? 15.778 6.460 -17.581 1.00 68.06 104 PHE A C 1
ATOM 848 O O . PHE A 1 104 ? 16.619 5.581 -17.749 1.00 68.06 104 PHE A O 1
ATOM 855 N N . LYS A 1 105 ? 16.041 7.595 -16.935 1.00 75.56 105 LYS A N 1
ATOM 856 C CA . LYS A 1 105 ? 17.269 7.801 -16.171 1.00 75.56 105 LYS A CA 1
ATOM 857 C C . LYS A 1 105 ? 17.054 7.210 -14.785 1.00 75.56 105 LYS A C 1
ATOM 859 O O . LYS A 1 105 ? 16.144 7.640 -14.066 1.00 75.56 105 LYS A O 1
ATOM 864 N N . ASP A 1 106 ? 17.871 6.228 -14.422 1.00 74.88 106 ASP A N 1
ATOM 865 C CA . ASP A 1 106 ? 17.869 5.680 -13.071 1.00 74.88 106 ASP A CA 1
ATOM 866 C C . ASP A 1 106 ? 18.054 6.812 -12.058 1.00 74.88 106 ASP A C 1
ATOM 868 O O . ASP A 1 106 ? 18.864 7.727 -12.241 1.00 74.88 106 ASP A O 1
ATOM 872 N N . ALA A 1 107 ? 17.259 6.782 -10.986 1.00 68.50 107 ALA A N 1
ATOM 873 C CA . ALA A 1 107 ? 17.425 7.761 -9.928 1.00 68.50 107 ALA A CA 1
ATOM 874 C C . ALA A 1 107 ? 18.787 7.518 -9.261 1.00 68.50 107 ALA A C 1
ATOM 876 O O . ALA A 1 107 ? 19.048 6.384 -8.846 1.00 68.50 107 ALA A O 1
ATOM 877 N N . PRO A 1 108 ? 19.636 8.549 -9.097 1.00 72.81 108 PRO A N 1
ATOM 878 C CA . PRO A 1 108 ? 20.889 8.371 -8.387 1.00 72.81 108 PRO A CA 1
ATOM 879 C C . PRO A 1 108 ? 20.601 7.860 -6.966 1.00 72.81 108 PRO A C 1
ATOM 881 O O . PRO A 1 108 ? 19.603 8.275 -6.351 1.00 72.81 108 PRO A O 1
ATOM 884 N N . PRO A 1 109 ? 21.442 6.958 -6.428 1.00 72.75 109 PRO A N 1
ATOM 885 C CA . PRO A 1 109 ? 21.292 6.486 -5.062 1.00 72.75 109 PRO A CA 1
ATOM 886 C C . PRO A 1 109 ? 21.280 7.698 -4.130 1.00 72.75 109 PRO A C 1
ATOM 888 O O . PRO A 1 109 ? 22.191 8.526 -4.137 1.00 72.75 109 PRO A O 1
ATOM 891 N N . ARG A 1 110 ? 20.205 7.843 -3.347 1.00 67.06 110 ARG A N 1
ATOM 892 C CA . ARG A 1 110 ? 20.117 8.928 -2.368 1.00 67.06 110 ARG A CA 1
ATOM 893 C C . ARG A 1 110 ? 21.154 8.649 -1.291 1.00 67.06 110 ARG A C 1
ATOM 895 O O . ARG A 1 110 ? 20.964 7.725 -0.502 1.00 67.06 110 ARG A O 1
ATOM 902 N N . LEU A 1 111 ? 22.220 9.445 -1.261 1.00 71.12 111 LEU A N 1
ATOM 903 C CA . LEU A 1 111 ? 23.155 9.424 -0.146 1.00 71.12 111 LEU A CA 1
ATOM 904 C C . LEU A 1 111 ? 22.374 9.705 1.149 1.00 71.12 111 LEU A C 1
ATOM 906 O O . LEU A 1 111 ? 21.504 10.589 1.155 1.00 71.12 111 LEU A O 1
ATOM 910 N N . PRO A 1 112 ? 22.628 8.947 2.229 1.00 66.69 112 PRO A N 1
ATOM 911 C CA . PRO A 1 112 ? 22.027 9.238 3.515 1.00 66.69 112 PRO A CA 1
ATOM 912 C C . PRO A 1 112 ? 22.365 10.681 3.896 1.00 66.69 112 PRO A C 1
ATOM 914 O O . PRO A 1 112 ? 23.531 11.070 3.946 1.00 66.69 112 PRO A O 1
ATOM 917 N N . LYS A 1 113 ? 21.337 11.500 4.140 1.00 64.62 113 LYS A N 1
ATOM 918 C CA . LYS A 1 113 ? 21.528 12.820 4.741 1.00 64.62 113 LYS A CA 1
ATOM 919 C C . LYS A 1 113 ? 21.911 12.577 6.193 1.00 64.62 113 LYS A C 1
ATOM 921 O O . LYS A 1 113 ? 21.031 12.364 7.018 1.00 64.62 113 LYS A O 1
ATOM 926 N N . TYR A 1 114 ? 23.203 12.554 6.488 1.00 64.31 114 TYR A N 1
ATOM 927 C CA . TYR A 1 114 ? 23.687 12.616 7.860 1.00 64.31 114 TYR A CA 1
ATOM 928 C C . TYR A 1 114 ? 23.652 14.085 8.285 1.00 64.31 114 TYR A C 1
ATOM 930 O O . TYR A 1 114 ? 24.452 14.864 7.769 1.00 64.31 114 TYR A O 1
ATOM 938 N N . PRO A 1 115 ? 22.729 14.511 9.167 1.00 63.84 115 PRO A N 1
ATOM 939 C CA . PRO A 1 115 ? 22.577 15.929 9.456 1.00 63.84 115 PRO A CA 1
ATOM 940 C C . PRO A 1 115 ? 23.782 16.573 10.157 1.00 63.84 115 PRO A C 1
ATOM 942 O O . PRO A 1 115 ? 23.810 17.789 10.180 1.00 63.84 115 PRO A O 1
ATOM 945 N N . ASN A 1 116 ? 24.780 15.842 10.680 1.00 56.28 116 ASN A N 1
ATOM 946 C CA . ASN A 1 116 ? 25.901 16.447 11.424 1.00 56.28 116 ASN A CA 1
ATOM 947 C C . ASN A 1 116 ? 27.202 15.605 11.431 1.00 56.28 116 ASN A C 1
ATOM 949 O O . ASN A 1 116 ? 27.731 15.312 12.497 1.00 56.28 116 ASN A O 1
ATOM 953 N N . LEU A 1 117 ? 27.745 15.197 10.278 1.00 53.38 117 LEU A N 1
ATOM 954 C CA . LEU A 1 117 ? 29.069 14.527 10.224 1.00 53.38 117 LEU A CA 1
ATOM 955 C C . LEU A 1 117 ? 30.189 15.382 9.610 1.00 53.38 117 LEU A C 1
ATOM 957 O O . LEU A 1 117 ? 31.333 14.948 9.530 1.00 53.38 117 LEU A O 1
ATOM 961 N N . THR A 1 118 ? 29.897 16.631 9.250 1.00 51.38 118 THR A N 1
ATOM 962 C CA . THR A 1 118 ? 30.856 17.568 8.641 1.00 51.38 118 THR A CA 1
ATOM 963 C C . THR A 1 118 ? 31.737 18.319 9.641 1.00 51.38 118 THR A C 1
ATOM 965 O O . THR A 1 118 ? 32.581 19.098 9.219 1.00 51.38 118 THR A O 1
ATOM 968 N N . LYS A 1 119 ? 31.576 18.108 10.955 1.00 53.62 119 LYS A N 1
ATOM 969 C CA . LYS A 1 119 ? 32.473 18.698 11.969 1.00 53.62 119 LYS A CA 1
ATOM 970 C C . LYS A 1 119 ? 33.484 17.718 12.569 1.00 53.62 119 LYS A C 1
ATOM 972 O O . LYS A 1 119 ? 34.340 18.159 13.322 1.00 53.62 119 LYS A O 1
ATOM 977 N N . GLN A 1 120 ? 33.402 16.419 12.269 1.00 53.47 120 GLN A N 1
ATOM 978 C CA . GLN A 1 120 ? 34.236 15.418 12.953 1.00 53.47 120 GLN A CA 1
ATOM 979 C C . GLN A 1 120 ? 34.930 14.386 12.056 1.00 53.47 120 GLN A C 1
ATOM 981 O O . GLN A 1 120 ? 35.660 13.550 12.579 1.00 53.47 120 GLN A O 1
ATOM 986 N N . ILE A 1 121 ? 34.802 14.449 10.727 1.00 49.62 121 ILE A N 1
ATOM 987 C CA . ILE A 1 121 ? 35.580 13.568 9.842 1.00 49.62 121 ILE A CA 1
ATOM 988 C C . ILE A 1 121 ? 36.732 14.344 9.198 1.00 49.62 121 ILE A C 1
ATOM 990 O O . ILE A 1 121 ? 36.607 14.896 8.113 1.00 49.62 121 ILE A O 1
ATOM 994 N N . PHE A 1 122 ? 37.849 14.325 9.927 1.00 51.56 122 PHE A N 1
ATOM 995 C CA . PHE A 1 122 ? 39.141 13.833 9.442 1.00 51.56 122 PHE A CA 1
ATOM 996 C C . PHE A 1 122 ? 39.764 14.563 8.233 1.00 51.56 122 PHE A C 1
ATOM 998 O O . PHE A 1 122 ? 39.633 14.139 7.084 1.00 51.56 122 PHE A O 1
ATOM 1005 N N . ASP A 1 123 ? 40.551 15.604 8.524 1.00 48.47 123 ASP A N 1
ATOM 1006 C CA . ASP A 1 123 ? 41.541 16.162 7.598 1.00 48.47 123 ASP A CA 1
ATOM 1007 C C . ASP A 1 123 ? 42.654 15.129 7.329 1.00 48.47 123 ASP A C 1
ATOM 1009 O O . ASP A 1 123 ? 43.639 15.039 8.059 1.00 48.47 123 ASP A O 1
ATOM 1013 N N . TRP A 1 124 ? 42.544 14.360 6.241 1.00 48.91 124 TRP A N 1
ATOM 1014 C CA . TRP A 1 124 ? 43.649 13.518 5.743 1.00 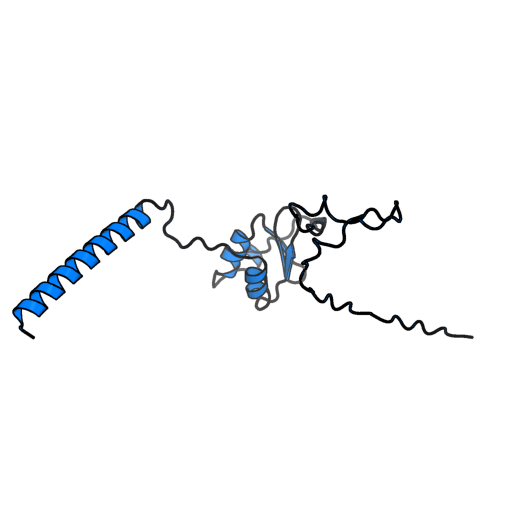48.91 124 TRP A CA 1
ATOM 1015 C C . TRP A 1 124 ? 44.869 14.339 5.280 1.00 48.91 124 TRP A C 1
ATOM 1017 O O . TRP A 1 124 ? 45.934 13.775 5.044 1.00 48.91 124 TRP A O 1
ATOM 1027 N N . GLN A 1 125 ? 44.727 15.661 5.127 1.00 53.78 125 GLN A N 1
ATOM 1028 C CA . GLN A 1 125 ? 45.769 16.533 4.578 1.00 53.78 125 GLN A CA 1
ATOM 1029 C C . GLN A 1 125 ? 46.774 17.041 5.615 1.00 53.78 125 GLN A C 1
ATOM 1031 O O . GLN A 1 125 ? 47.891 17.390 5.244 1.00 53.78 125 GLN A O 1
ATOM 1036 N N . THR A 1 126 ? 46.420 17.099 6.901 1.00 56.28 126 THR A N 1
ATOM 1037 C CA . THR A 1 126 ? 47.252 17.800 7.894 1.00 56.28 126 THR A CA 1
ATOM 1038 C C . THR A 1 126 ? 48.146 16.885 8.722 1.00 56.28 126 THR A C 1
ATOM 1040 O O . THR A 1 126 ? 49.017 17.393 9.426 1.00 56.28 126 THR A O 1
ATOM 1043 N N . GLY A 1 127 ? 47.984 15.557 8.645 1.00 49.38 127 GLY A N 1
ATOM 1044 C CA . GLY A 1 127 ? 48.860 14.585 9.318 1.00 49.38 127 GLY A CA 1
ATOM 1045 C C . GLY A 1 127 ? 48.994 14.770 10.838 1.00 49.38 127 GLY A C 1
ATOM 1046 O O . GLY A 1 127 ? 49.867 14.159 11.451 1.00 49.38 127 GLY A O 1
ATOM 1047 N N . LYS A 1 128 ? 48.161 15.613 11.458 1.00 51.72 128 LYS A N 1
ATOM 1048 C CA . LYS A 1 128 ? 48.212 15.917 12.887 1.00 51.72 128 LYS A CA 1
ATOM 1049 C C . LYS A 1 128 ? 47.074 15.192 13.600 1.00 51.72 128 LYS A C 1
ATOM 1051 O O . LYS A 1 128 ? 45.916 15.417 13.248 1.00 51.72 128 LYS A O 1
ATOM 1056 N N . PRO A 1 129 ? 47.363 14.349 14.605 1.00 50.50 129 PRO A N 1
ATOM 1057 C CA . PRO A 1 129 ? 46.317 13.830 15.471 1.00 50.50 129 PRO A CA 1
ATOM 1058 C C . PRO A 1 129 ? 45.664 14.984 16.256 1.00 50.50 129 PRO A C 1
ATOM 1060 O O . PRO A 1 129 ? 46.335 15.981 16.549 1.00 50.50 129 PRO A O 1
ATOM 1063 N N . PRO A 1 130 ? 44.369 14.877 16.605 1.00 56.16 130 PRO A N 1
ATOM 1064 C CA . PRO A 1 130 ? 43.720 15.855 17.468 1.00 56.16 130 PRO A CA 1
ATOM 1065 C C . PRO A 1 130 ? 44.424 15.892 18.831 1.00 56.16 130 PRO A C 1
ATOM 1067 O O . PRO A 1 130 ? 44.727 14.857 19.419 1.00 56.16 130 PRO A O 1
ATOM 1070 N N . ALA A 1 131 ? 44.688 17.101 19.325 1.00 54.69 131 ALA A N 1
ATOM 1071 C CA . ALA A 1 131 ? 45.539 17.372 20.484 1.00 54.69 131 ALA A CA 1
ATOM 1072 C C . ALA A 1 131 ? 44.933 16.997 21.855 1.00 54.69 131 ALA A C 1
ATOM 1074 O O . ALA A 1 131 ? 45.495 17.383 22.872 1.00 54.69 131 ALA A O 1
ATOM 1075 N N . ASN A 1 132 ? 43.816 16.263 21.911 1.00 58.09 132 ASN A N 1
ATOM 1076 C CA . ASN A 1 132 ? 43.155 15.906 23.169 1.00 58.09 132 ASN A CA 1
ATOM 1077 C C . ASN A 1 132 ? 42.638 14.456 23.147 1.00 58.09 132 ASN A C 1
ATOM 1079 O O . ASN A 1 132 ? 41.709 14.162 22.392 1.00 58.09 132 ASN A O 1
ATOM 1083 N N . PRO A 1 133 ? 43.200 13.552 23.973 1.00 52.50 133 PRO A N 1
ATOM 1084 C CA . PRO A 1 133 ? 42.784 12.151 24.022 1.00 52.50 133 PRO A CA 1
ATOM 1085 C C . PRO A 1 133 ? 41.594 11.846 24.958 1.00 52.50 133 PRO A C 1
ATOM 1087 O O . PRO A 1 133 ? 41.174 10.694 25.011 1.00 52.50 133 PRO A O 1
ATOM 1090 N N . GLU A 1 134 ? 41.011 12.814 25.675 1.00 53.44 134 GLU A N 1
ATOM 1091 C CA . GLU A 1 134 ? 40.072 12.496 26.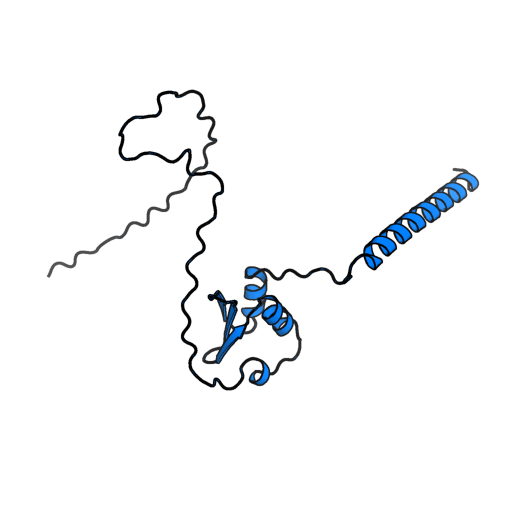775 1.00 53.44 134 GLU A CA 1
ATOM 1092 C C . GLU A 1 134 ? 38.569 12.457 26.433 1.00 53.44 134 GLU A C 1
ATOM 1094 O O . GLU A 1 134 ? 37.781 11.996 27.252 1.00 53.44 134 GLU A O 1
ATOM 1099 N N . GLU A 1 135 ? 38.133 12.815 25.220 1.00 48.94 135 GLU A N 1
ATOM 1100 C CA . GLU A 1 135 ? 36.695 12.770 24.858 1.00 48.94 135 GLU A CA 1
ATOM 1101 C C . GLU A 1 135 ? 36.316 11.642 23.880 1.00 48.94 135 GLU A C 1
ATOM 1103 O O . GLU A 1 135 ? 35.215 11.599 23.332 1.00 48.94 135 GLU A O 1
ATOM 1108 N N . SER A 1 136 ? 37.197 10.657 23.689 1.00 48.88 136 SER A N 1
ATOM 1109 C CA . SER A 1 136 ? 36.927 9.470 22.868 1.00 48.88 136 SER A CA 1
ATOM 1110 C C . SER A 1 136 ? 36.193 8.373 23.660 1.00 48.88 136 SER A C 1
ATOM 1112 O O . SER A 1 136 ? 36.647 7.232 23.743 1.00 48.88 136 SER A O 1
ATOM 1114 N N . GLN A 1 137 ? 35.014 8.678 24.204 1.00 46.69 137 GLN A N 1
ATOM 1115 C CA . GLN A 1 137 ? 34.030 7.640 24.540 1.00 46.69 137 GLN A CA 1
ATOM 1116 C C . GLN A 1 137 ? 33.138 7.361 23.325 1.00 46.69 137 GLN A C 1
ATOM 1118 O O . GLN A 1 137 ? 31.923 7.536 23.360 1.00 46.69 137 GLN A O 1
ATOM 1123 N N . PHE A 1 138 ? 33.742 6.910 22.225 1.00 43.94 138 PHE A N 1
ATOM 1124 C CA . PHE A 1 138 ? 32.989 6.230 21.178 1.00 43.94 138 PHE A CA 1
ATOM 1125 C C . PHE A 1 138 ? 33.072 4.730 21.427 1.00 43.94 138 PHE A C 1
ATOM 1127 O O . PHE A 1 138 ? 34.109 4.088 21.262 1.00 43.94 138 PHE A O 1
ATOM 1134 N N . SER A 1 139 ? 31.943 4.188 21.872 1.00 41.47 139 SER A N 1
ATOM 1135 C CA . SER A 1 139 ? 31.703 2.759 21.965 1.00 41.47 139 SER A CA 1
ATOM 1136 C C . SER A 1 139 ? 32.041 2.083 20.634 1.00 41.47 139 SER A C 1
ATOM 1138 O O . SER A 1 139 ? 31.680 2.536 19.548 1.00 41.47 139 SER A O 1
ATOM 1140 N N . SER A 1 140 ? 32.793 0.992 20.751 1.00 42.03 140 SER A N 1
ATOM 1141 C CA . SER A 1 140 ? 33.248 0.121 19.674 1.00 42.03 140 SER A CA 1
ATOM 1142 C C . SER A 1 140 ? 32.079 -0.352 18.800 1.00 42.03 140 SER A C 1
ATOM 1144 O O . SER A 1 140 ? 31.448 -1.373 19.068 1.00 42.03 140 SER A O 1
ATOM 1146 N N . VAL A 1 141 ? 31.798 0.370 17.715 1.00 43.88 141 VAL A N 1
ATOM 1147 C CA . VAL A 1 141 ? 31.022 -0.165 16.595 1.00 43.88 141 VAL A CA 1
ATOM 1148 C C . VAL A 1 141 ? 32.006 -0.935 15.725 1.00 43.88 141 VAL A C 1
ATOM 1150 O O . VAL A 1 141 ? 32.754 -0.365 14.932 1.00 43.88 141 VAL A O 1
ATOM 1153 N N . ARG A 1 142 ? 32.050 -2.256 15.920 1.00 39.44 142 ARG A N 1
ATOM 1154 C CA . ARG A 1 142 ? 32.827 -3.176 15.083 1.00 39.44 142 ARG A CA 1
ATOM 1155 C C . ARG A 1 142 ? 32.309 -3.111 13.644 1.00 39.44 142 ARG A C 1
ATOM 1157 O O . ARG A 1 142 ? 31.311 -3.743 13.310 1.00 39.44 142 ARG A O 1
ATOM 1164 N N . PHE A 1 143 ? 33.012 -2.382 12.784 1.00 35.78 143 PHE A N 1
ATOM 1165 C CA . PHE A 1 143 ? 32.884 -2.537 11.340 1.00 35.78 143 PHE A CA 1
ATOM 1166 C C . PHE A 1 143 ? 33.559 -3.849 10.936 1.00 35.78 143 PHE A C 1
ATOM 1168 O O . PHE A 1 143 ? 34.784 -3.960 10.914 1.00 35.78 143 PHE A O 1
ATOM 1175 N N . THR A 1 144 ? 32.762 -4.869 10.627 1.00 42.88 144 THR A N 1
ATOM 1176 C CA . THR A 1 144 ? 33.256 -6.063 9.942 1.00 42.88 144 THR A CA 1
ATOM 1177 C C . THR A 1 144 ? 33.496 -5.706 8.476 1.00 42.88 144 THR A C 1
ATOM 1179 O O . THR A 1 144 ? 32.589 -5.676 7.651 1.00 42.88 144 THR A O 1
ATOM 1182 N N . CYS A 1 145 ? 34.748 -5.376 8.162 1.00 37.88 145 CYS A N 1
ATOM 1183 C CA . CYS A 1 145 ? 35.229 -5.210 6.797 1.00 37.88 145 CYS A CA 1
ATOM 1184 C C . CYS A 1 145 ? 35.246 -6.584 6.109 1.00 37.88 145 CYS A C 1
ATOM 1186 O O . CYS A 1 145 ? 36.049 -7.451 6.458 1.00 37.88 145 CYS A O 1
ATOM 1188 N N . TRP A 1 146 ? 34.342 -6.805 5.153 1.00 38.34 146 TRP A N 1
ATOM 1189 C CA . TRP A 1 146 ? 34.407 -7.959 4.258 1.00 38.34 146 TRP A CA 1
ATOM 1190 C C . TRP A 1 146 ? 35.510 -7.703 3.231 1.00 38.34 146 TRP A C 1
ATOM 1192 O O . TRP A 1 146 ? 35.353 -6.943 2.280 1.00 38.34 146 TRP A O 1
ATOM 1202 N N . ARG A 1 147 ? 36.662 -8.323 3.477 1.00 37.97 147 ARG A N 1
ATOM 1203 C CA . ARG A 1 147 ? 37.814 -8.358 2.582 1.00 37.97 147 ARG A CA 1
ATOM 1204 C C . ARG A 1 147 ? 37.514 -9.362 1.467 1.00 37.97 147 ARG A C 1
ATOM 1206 O O . ARG A 1 147 ? 37.701 -10.560 1.650 1.00 37.97 147 ARG A O 1
ATOM 1213 N N . THR A 1 148 ? 37.017 -8.892 0.328 1.00 49.47 148 THR A N 1
ATOM 1214 C CA . THR A 1 148 ? 36.903 -9.716 -0.882 1.00 49.47 148 THR A CA 1
ATOM 1215 C C . THR A 1 148 ? 38.280 -9.801 -1.532 1.00 49.47 148 THR A C 1
ATOM 1217 O O . THR A 1 148 ? 38.762 -8.845 -2.136 1.00 49.47 148 THR A O 1
ATOM 1220 N N . THR A 1 149 ? 38.952 -10.935 -1.365 1.00 47.47 149 THR A N 1
ATOM 1221 C CA . THR A 1 149 ? 40.213 -11.242 -2.043 1.00 47.47 149 THR A CA 1
ATOM 1222 C C . THR A 1 149 ? 39.915 -11.553 -3.513 1.00 47.47 149 THR A C 1
ATOM 1224 O O . THR A 1 149 ? 39.331 -12.589 -3.819 1.00 47.47 149 THR A O 1
ATOM 1227 N N . LEU A 1 150 ? 40.293 -10.659 -4.430 1.00 42.34 150 LEU A N 1
ATOM 1228 C CA . LEU A 1 150 ? 40.374 -10.963 -5.861 1.00 42.34 150 LEU A CA 1
ATOM 1229 C C . LEU A 1 150 ? 41.642 -11.791 -6.102 1.00 42.34 150 LEU A C 1
ATOM 1231 O O . LEU A 1 150 ? 42.752 -11.273 -5.998 1.00 42.34 150 LEU A O 1
ATOM 1235 N N . ILE A 1 151 ? 41.479 -13.078 -6.405 1.00 44.00 151 ILE A N 1
ATOM 1236 C CA . ILE A 1 151 ? 42.557 -13.921 -6.930 1.00 44.00 151 ILE A CA 1
ATOM 1237 C C . ILE A 1 151 ? 42.600 -13.683 -8.441 1.00 44.00 151 ILE A C 1
ATOM 1239 O O . ILE A 1 151 ? 41.725 -14.140 -9.173 1.00 44.00 151 ILE A O 1
ATOM 1243 N N . ALA A 1 152 ? 43.602 -12.936 -8.900 1.00 39.41 152 ALA A N 1
ATOM 1244 C CA . ALA A 1 152 ? 43.949 -12.846 -10.310 1.00 39.41 152 ALA A CA 1
ATOM 1245 C C . ALA A 1 152 ? 44.836 -14.048 -10.665 1.00 39.41 152 ALA A C 1
ATOM 1247 O O . ALA A 1 152 ? 45.997 -14.111 -10.261 1.00 39.41 152 ALA A O 1
ATOM 1248 N N . THR A 1 153 ? 44.295 -15.018 -11.397 1.00 48.75 153 THR A N 1
ATOM 1249 C CA . THR A 1 153 ? 45.091 -16.062 -12.044 1.00 48.75 153 THR A CA 1
ATOM 1250 C C . THR A 1 153 ? 45.750 -15.480 -13.293 1.00 48.75 153 THR A C 1
ATOM 1252 O O . THR A 1 153 ? 45.103 -15.164 -14.290 1.00 48.75 153 THR A O 1
ATOM 1255 N N . VAL A 1 154 ? 47.067 -15.309 -13.215 1.00 46.53 154 VAL A N 1
ATOM 1256 C CA . VAL A 1 154 ? 47.938 -15.035 -14.357 1.00 46.53 154 VAL A CA 1
ATOM 1257 C C . VAL A 1 154 ? 48.072 -16.332 -15.158 1.00 46.53 154 VAL A C 1
ATOM 1259 O O . VAL A 1 154 ? 48.711 -17.274 -14.701 1.00 46.53 154 VAL A O 1
ATOM 1262 N N . ASN A 1 155 ? 47.470 -16.385 -16.347 1.00 46.47 155 ASN A N 1
ATOM 1263 C CA . ASN A 1 155 ? 47.799 -17.395 -17.353 1.00 46.47 155 ASN A CA 1
ATOM 1264 C C . ASN A 1 155 ? 49.118 -16.990 -18.021 1.00 46.47 155 ASN A C 1
ATOM 1266 O O . ASN A 1 155 ? 49.165 -16.003 -18.760 1.00 46.47 155 ASN A O 1
ATOM 1270 N N . GLN A 1 156 ? 50.187 -17.736 -17.746 1.00 46.94 156 GLN A N 1
ATOM 1271 C CA . GLN A 1 156 ? 51.391 -17.725 -18.572 1.00 46.94 156 GLN A CA 1
ATOM 1272 C C . GLN A 1 156 ? 51.199 -18.684 -19.754 1.00 46.94 156 GLN A C 1
ATOM 1274 O O . GLN A 1 156 ? 50.556 -19.724 -19.619 1.00 46.94 156 GLN A O 1
ATOM 1279 N N . LYS A 1 157 ? 51.691 -18.232 -20.908 1.00 48.00 157 LYS A N 1
ATOM 1280 C CA . LYS A 1 157 ? 51.688 -18.904 -22.212 1.00 48.00 157 LYS A CA 1
ATOM 1281 C C . LYS A 1 157 ? 52.497 -20.193 -22.215 1.00 48.00 157 LYS A C 1
ATOM 1283 O O . LYS A 1 157 ? 53.504 -20.233 -21.477 1.00 48.00 157 LYS A O 1
#

Foldseek 3Di:
DDPVVVVVVVVVVVVVVVVVVVVVVVVCVPDPDNPDPDDDDPVNLQVLQVVVCWHWAAFVQEIWIGRPPFIDDDNYPVVSVVQSPDPDDDPCVVGPDDPDDDDTDHDPPDDPCPVDPVPPDDDPPPPDDPPDDPPPPPDDPDDPDPDDDDDDDDDDD

Secondary structure (DSSP, 8-state):
--HHHHHHHHHHHHHHHHHHHHHHHHHHHHSS--S------HHHHHHHHTTTT-EEEEETTEEEEEETTEEEEES-HHHHHHHHH-S---HHHHSPPPSS----PBPPP-----TT-TTTS--TTS----S--TT----------------------

Sequence (157 aa):
MNEADEIQNLKLQIEDLQVQLLKALTRANRAKDISPVERPSFRRVVMLVRPAWSELKKVAGGGLLFMGKLQRQFKSLKEIWLLLTQENWYLSDIFPPQKAPLEFKDAPPRLPKYPNLTKQIFDWQTGKPPANPEESQFSSVRFTCWRTTLIATVNQK